Protein AF-A0A1F3C3A4-F1 (afdb_monomer_lite)

Secondary structure (DSSP, 8-state):
-----------HHHHHHHHHHHHHT-----------------TTPBPSS---SB-TTSSSBTTBPPPEEEEEEE-SSTTEEEEEE-SSHHHHTS------EEEEEEEEE-TTS-EEEEEEEEE-----TT--PPP-

pLDDT: mean 79.68, std 19.22, range [31.89, 97.0]

Structure (mmCIF, N/CA/C/O backbone):
data_AF-A0A1F3C3A4-F1
#
_entry.id   AF-A0A1F3C3A4-F1
#
loop_
_atom_site.group_PDB
_atom_site.id
_atom_site.type_symbol
_atom_site.label_atom_id
_atom_site.label_alt_id
_atom_site.label_comp_id
_atom_site.label_asym_id
_atom_site.label_entity_id
_atom_site.label_seq_id
_atom_site.pdbx_PDB_ins_code
_atom_site.Cartn_x
_atom_s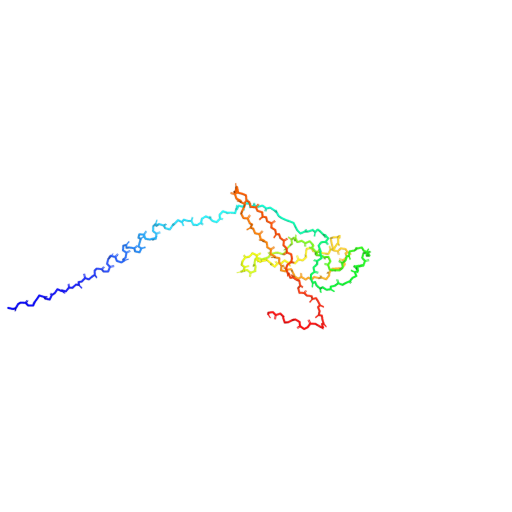ite.Cartn_y
_atom_site.Cartn_z
_atom_site.occupancy
_atom_site.B_iso_or_equiv
_atom_site.auth_seq_id
_atom_site.auth_comp_id
_atom_site.auth_asym_id
_atom_site.auth_atom_id
_atom_site.pdbx_PDB_model_num
ATOM 1 N N . MET A 1 1 ? -52.653 -35.476 58.591 1.00 37.84 1 MET A N 1
ATOM 2 C CA . MET A 1 1 ? -51.646 -35.505 57.509 1.00 37.84 1 MET A CA 1
ATOM 3 C C . MET A 1 1 ? -52.245 -34.756 56.330 1.00 37.84 1 MET A C 1
ATOM 5 O O . MET A 1 1 ? -53.133 -35.291 55.685 1.00 37.84 1 MET A O 1
ATOM 9 N N . GLY A 1 2 ? -51.893 -33.481 56.154 1.00 38.38 2 GLY A N 1
ATOM 10 C CA . GLY A 1 2 ? -52.447 -32.630 55.097 1.00 38.38 2 GLY A CA 1
ATOM 11 C C . GLY A 1 2 ? -51.393 -32.380 54.026 1.00 38.38 2 GLY A C 1
ATOM 12 O O . GLY A 1 2 ? -50.323 -31.868 54.340 1.00 38.38 2 GLY A O 1
ATOM 13 N N . VAL A 1 3 ? -51.679 -32.766 52.785 1.00 41.28 3 VAL A N 1
ATOM 14 C CA . VAL A 1 3 ? -50.865 -32.411 51.616 1.00 41.28 3 VAL A CA 1
ATOM 15 C C . VAL A 1 3 ? -51.440 -31.123 51.035 1.00 41.28 3 VAL A C 1
ATOM 17 O O . VAL A 1 3 ? -52.599 -31.091 50.628 1.00 41.28 3 VAL A O 1
ATOM 20 N N . HIS A 1 4 ? -50.633 -30.063 51.001 1.00 31.89 4 HIS A N 1
ATOM 21 C CA . HIS A 1 4 ? -50.974 -28.813 50.326 1.00 31.89 4 HIS A CA 1
ATOM 22 C C . HIS A 1 4 ? -50.374 -28.829 48.918 1.00 31.89 4 HIS A C 1
ATOM 24 O O . HIS A 1 4 ? -49.157 -28.781 48.753 1.00 31.89 4 HIS A O 1
ATOM 30 N N . ILE A 1 5 ? -51.230 -28.903 47.898 1.00 48.84 5 ILE A N 1
ATOM 31 C CA . ILE A 1 5 ? -50.825 -28.751 46.498 1.00 48.84 5 ILE A CA 1
ATOM 32 C C . ILE A 1 5 ? -50.784 -27.251 46.197 1.00 48.84 5 ILE A C 1
ATOM 34 O O . ILE A 1 5 ? -51.821 -26.613 46.022 1.00 48.84 5 ILE A O 1
ATOM 38 N N . VAL A 1 6 ? -49.579 -26.681 46.151 1.00 48.59 6 VAL A N 1
ATOM 39 C CA . VAL A 1 6 ? -49.362 -25.306 45.686 1.00 48.59 6 VAL A CA 1
ATOM 40 C C . VAL A 1 6 ? -49.241 -25.342 44.165 1.00 48.59 6 VAL A C 1
ATOM 42 O O . VAL A 1 6 ? -48.283 -25.879 43.614 1.00 48.59 6 VAL A O 1
ATOM 45 N N . LYS A 1 7 ? -50.237 -24.793 43.470 1.00 44.25 7 LYS A N 1
ATOM 46 C CA . LYS A 1 7 ? -50.205 -24.621 42.016 1.00 44.25 7 LYS A CA 1
ATOM 47 C C . LYS A 1 7 ? -49.467 -23.320 41.708 1.00 44.25 7 LYS A C 1
ATOM 49 O O . LYS A 1 7 ? -50.051 -22.243 41.785 1.00 44.25 7 LYS A O 1
ATOM 54 N N . THR A 1 8 ? -48.180 -23.412 41.390 1.00 49.16 8 THR A N 1
ATOM 55 C CA . THR A 1 8 ? -47.393 -22.255 40.947 1.00 49.16 8 THR A CA 1
ATOM 56 C C . THR A 1 8 ? -47.826 -21.876 39.533 1.00 49.16 8 THR A C 1
ATOM 58 O O . THR A 1 8 ? -47.472 -22.544 38.565 1.00 49.16 8 THR A O 1
ATOM 61 N N . VAL A 1 9 ? -48.628 -20.819 39.410 1.00 53.09 9 VAL A N 1
ATOM 62 C CA . VAL A 1 9 ? -48.899 -20.160 38.127 1.00 53.09 9 VAL A CA 1
ATOM 63 C C . VAL A 1 9 ? -47.867 -19.049 37.979 1.00 53.09 9 VAL A C 1
ATOM 65 O O . VAL A 1 9 ? -48.021 -17.965 38.535 1.00 53.09 9 VAL A O 1
ATOM 68 N N . THR A 1 10 ? -46.767 -19.331 37.287 1.00 51.12 10 THR A N 1
ATOM 69 C CA . THR A 1 10 ? -45.746 -18.322 36.992 1.00 51.12 10 THR A CA 1
ATOM 70 C C . THR A 1 10 ? -46.267 -17.407 35.880 1.00 51.12 10 THR A C 1
ATOM 72 O O . THR A 1 10 ? -46.540 -17.855 34.768 1.00 51.12 10 THR A O 1
ATOM 75 N N . CYS A 1 11 ? -46.451 -16.123 36.193 1.00 41.78 11 CYS A N 1
ATOM 76 C CA . CYS A 1 11 ? -46.956 -15.101 35.276 1.00 41.78 11 CYS A CA 1
ATOM 77 C C . CYS A 1 11 ? -46.027 -14.899 34.068 1.00 41.78 11 CYS A C 1
ATOM 79 O O . CYS A 1 11 ? -44.929 -14.368 34.205 1.00 41.78 11 CYS A O 1
ATOM 81 N N . ALA A 1 12 ? -46.517 -15.189 32.861 1.00 47.56 12 ALA A N 1
ATOM 82 C CA . ALA A 1 12 ? -45.903 -14.760 31.597 1.00 47.56 12 ALA A CA 1
ATOM 83 C C . ALA A 1 12 ? -45.747 -13.221 31.478 1.00 47.56 12 ALA A C 1
ATOM 85 O O . ALA A 1 12 ? -45.012 -12.725 30.631 1.00 47.56 12 ALA A O 1
ATOM 86 N N . ALA A 1 13 ? -46.411 -12.446 32.342 1.00 45.69 13 ALA A N 1
ATOM 87 C CA . ALA A 1 13 ? -46.282 -10.992 32.403 1.00 45.69 13 ALA A CA 1
ATOM 88 C C . ALA A 1 13 ? -44.893 -10.522 32.885 1.00 45.69 13 ALA A C 1
ATOM 90 O O . ALA A 1 13 ? -44.425 -9.463 32.468 1.00 45.69 13 ALA A O 1
ATOM 91 N N . THR A 1 14 ? -44.203 -11.310 33.718 1.00 49.50 14 THR A N 1
ATOM 92 C CA . THR A 1 14 ? -42.900 -10.923 34.285 1.00 49.50 14 THR A CA 1
ATOM 93 C C . THR A 1 14 ? -41.768 -11.023 33.256 1.00 49.50 14 THR A C 1
ATOM 95 O O . THR A 1 14 ? -40.825 -10.236 33.298 1.00 49.50 14 THR A O 1
ATOM 98 N N . THR A 1 15 ? -41.872 -11.941 32.289 1.00 51.03 15 THR A N 1
ATOM 99 C CA . THR A 1 15 ? -40.899 -12.092 31.192 1.00 51.03 15 THR A CA 1
ATOM 100 C C . THR A 1 15 ? -41.050 -11.013 30.117 1.00 51.03 15 THR A C 1
ATOM 102 O O . THR A 1 15 ? -40.044 -10.540 29.592 1.00 51.03 15 THR A O 1
ATOM 105 N N . ILE A 1 16 ? -42.276 -10.556 29.832 1.00 55.34 16 ILE A N 1
ATOM 106 C CA . ILE A 1 16 ? -42.531 -9.470 28.865 1.00 55.34 16 ILE A CA 1
ATOM 107 C C . ILE A 1 16 ? -42.028 -8.122 29.406 1.00 55.34 16 ILE A C 1
ATOM 109 O O . ILE A 1 16 ? -41.385 -7.366 28.678 1.00 55.34 16 ILE A O 1
ATOM 113 N N . ALA A 1 17 ? -42.259 -7.838 30.692 1.00 56.66 17 ALA A N 1
ATOM 114 C CA . ALA A 1 17 ? -41.799 -6.601 31.325 1.00 56.66 17 ALA A CA 1
ATOM 115 C C . ALA A 1 17 ? -40.261 -6.494 31.374 1.00 56.66 17 ALA A C 1
ATOM 117 O O . ALA A 1 17 ? -39.708 -5.424 31.124 1.00 56.66 17 ALA A O 1
ATOM 118 N N . ALA A 1 18 ? -39.564 -7.607 31.630 1.00 58.53 18 ALA A N 1
ATOM 119 C CA . ALA A 1 18 ? -38.102 -7.649 31.618 1.00 58.53 18 ALA A CA 1
ATOM 120 C C . ALA A 1 18 ? -37.518 -7.432 30.208 1.00 58.53 18 ALA A C 1
ATOM 122 O O . ALA A 1 18 ? -36.546 -6.695 30.055 1.00 58.53 18 ALA A O 1
ATOM 123 N N . ALA A 1 19 ? -38.131 -8.009 29.167 1.00 59.81 19 ALA A N 1
ATOM 124 C CA . ALA A 1 19 ? -37.702 -7.809 27.780 1.00 59.81 19 ALA A CA 1
ATOM 125 C C . ALA A 1 19 ? -37.921 -6.362 27.296 1.00 59.81 19 ALA A C 1
ATOM 127 O O . ALA A 1 19 ? -37.065 -5.800 26.612 1.00 59.81 19 ALA A O 1
ATOM 128 N N . ALA A 1 20 ? -39.030 -5.729 27.697 1.00 61.03 20 ALA A N 1
ATOM 129 C CA . ALA A 1 20 ? -39.299 -4.325 27.394 1.00 61.03 20 ALA A CA 1
ATOM 130 C C . ALA A 1 20 ? -38.286 -3.382 28.070 1.00 61.03 20 ALA A C 1
ATOM 132 O O . ALA A 1 20 ? -37.804 -2.449 27.435 1.00 61.03 20 ALA A O 1
ATOM 133 N N . ALA A 1 21 ? -37.891 -3.652 29.319 1.00 61.97 21 ALA A N 1
ATOM 134 C CA . ALA A 1 21 ? -36.895 -2.846 30.028 1.00 61.97 21 ALA A CA 1
ATOM 135 C C . ALA A 1 21 ? -35.504 -2.873 29.360 1.00 61.97 21 ALA A C 1
ATOM 137 O O . ALA A 1 21 ? -34.827 -1.848 29.328 1.00 61.97 21 ALA A O 1
ATOM 138 N N . VAL A 1 22 ? -35.098 -4.005 28.769 1.00 66.50 22 VAL A N 1
ATOM 139 C CA . VAL A 1 22 ? -33.829 -4.121 28.022 1.00 66.50 22 VAL A CA 1
ATOM 140 C C . VAL A 1 22 ? -33.856 -3.281 26.738 1.00 66.50 22 VAL A C 1
ATOM 142 O O . VAL A 1 22 ? -32.874 -2.608 26.424 1.00 66.50 22 VAL A O 1
ATOM 145 N N . LEU A 1 23 ? -34.996 -3.238 26.039 1.00 65.06 23 LEU A N 1
ATOM 146 C CA . LEU A 1 23 ? -35.172 -2.448 24.812 1.00 65.06 23 LEU A CA 1
ATOM 147 C C . LEU A 1 23 ? -35.133 -0.930 25.062 1.00 65.06 23 LEU A C 1
ATO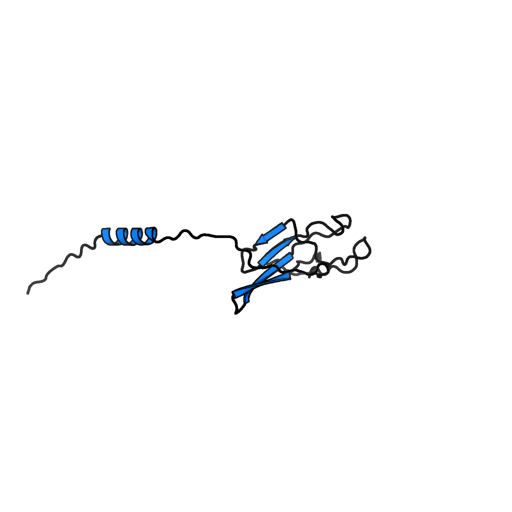M 149 O O . LEU A 1 23 ? -34.635 -0.196 24.213 1.00 65.06 23 LEU A O 1
ATOM 153 N N . LEU A 1 24 ? -35.596 -0.452 26.226 1.00 65.50 24 LEU A N 1
ATOM 154 C CA . LEU A 1 24 ? -35.547 0.977 26.579 1.00 65.50 24 LEU A CA 1
ATOM 155 C C . LEU A 1 24 ? -34.141 1.479 26.955 1.00 65.50 24 LEU A C 1
ATOM 157 O O . LEU A 1 24 ? -33.917 2.686 26.987 1.00 65.50 24 LEU A O 1
ATOM 161 N N . THR A 1 25 ? -33.194 0.577 27.231 1.00 66.69 25 THR A N 1
ATOM 162 C CA . THR A 1 25 ? -31.792 0.925 27.543 1.00 66.69 25 THR A CA 1
ATOM 163 C C . THR A 1 25 ? -30.849 0.818 26.347 1.00 66.69 25 THR A C 1
ATOM 165 O O . THR A 1 25 ? -29.650 1.059 26.491 1.00 66.69 25 THR A O 1
ATOM 168 N N . ALA A 1 26 ? -31.367 0.466 25.166 1.00 65.19 26 ALA A N 1
ATOM 169 C CA . ALA A 1 26 ? -30.574 0.415 23.948 1.00 65.19 26 ALA A CA 1
ATOM 170 C C . ALA A 1 26 ? -30.125 1.836 23.578 1.00 65.19 26 ALA A C 1
ATOM 172 O O . ALA A 1 26 ? -30.895 2.640 23.053 1.00 65.19 26 ALA A O 1
ATOM 173 N N . THR A 1 27 ? -28.874 2.165 23.894 1.00 69.81 27 THR A N 1
ATOM 174 C CA . THR A 1 27 ? -28.271 3.420 23.459 1.00 69.81 27 THR A CA 1
ATOM 175 C C . THR A 1 27 ? -28.059 3.348 21.950 1.00 69.81 27 THR A C 1
ATOM 177 O O . THR A 1 27 ? -27.664 2.312 21.408 1.00 69.81 27 THR A O 1
ATOM 180 N N . SER A 1 28 ? -28.338 4.441 21.244 1.00 67.88 28 SER A N 1
ATOM 181 C CA . SER A 1 28 ? -27.984 4.543 19.833 1.00 67.88 28 SER A CA 1
ATOM 182 C C . SER A 1 28 ? -26.465 4.424 19.711 1.00 67.88 28 SER A C 1
ATOM 184 O O . SER A 1 28 ? -25.734 5.286 20.202 1.00 67.88 28 SER A O 1
ATOM 186 N N . ALA A 1 29 ? -25.978 3.366 19.064 1.00 71.38 29 ALA A N 1
ATOM 187 C CA . ALA A 1 29 ? -24.571 3.261 18.708 1.00 71.38 29 ALA A CA 1
ATOM 188 C C . ALA A 1 29 ? -24.248 4.370 17.695 1.00 71.38 29 ALA A C 1
ATOM 190 O O . ALA A 1 29 ? -24.580 4.268 16.515 1.00 71.38 29 ALA A O 1
ATOM 191 N N . SER A 1 30 ? -23.643 5.461 18.164 1.00 69.38 30 SER A N 1
ATOM 192 C CA . SER A 1 30 ? -23.145 6.513 17.283 1.00 69.38 30 SER A CA 1
ATOM 193 C C . SER A 1 30 ? -21.807 6.069 16.704 1.00 69.38 30 SER A C 1
ATOM 195 O O . SER A 1 30 ? -20.774 6.136 17.372 1.00 69.38 30 SER A O 1
ATOM 197 N N . ALA A 1 31 ? -21.825 5.596 15.461 1.00 72.44 31 ALA A N 1
ATOM 198 C CA . ALA A 1 31 ? -20.618 5.360 14.681 1.00 72.44 31 ALA A CA 1
ATOM 199 C C . ALA A 1 31 ? -20.103 6.699 14.130 1.00 72.44 31 ALA A C 1
ATOM 201 O O . ALA A 1 31 ? -20.189 6.977 12.936 1.00 72.44 31 ALA A O 1
ATOM 202 N N . ASN A 1 32 ? -19.614 7.568 15.017 1.00 82.69 32 ASN A N 1
ATOM 203 C CA . ASN A 1 32 ? -18.935 8.783 14.587 1.00 82.69 32 ASN A CA 1
ATOM 204 C C . ASN A 1 32 ? -17.588 8.414 13.962 1.00 82.69 32 ASN A C 1
ATOM 206 O O . ASN A 1 32 ? -16.770 7.730 14.579 1.00 82.69 32 ASN A O 1
ATOM 210 N N . VAL A 1 33 ? -17.352 8.901 12.746 1.00 86.12 33 VAL A N 1
ATOM 211 C CA . VAL A 1 33 ? -16.037 8.818 12.114 1.00 86.12 33 VAL A CA 1
ATOM 212 C C . VAL A 1 33 ? -15.128 9.825 12.808 1.00 86.12 33 VAL A C 1
ATOM 214 O O . VAL A 1 33 ? -15.394 11.025 12.800 1.00 86.12 33 VAL A O 1
ATOM 217 N N . ALA A 1 34 ? -14.061 9.326 13.423 1.00 89.19 34 ALA A N 1
ATOM 218 C CA . ALA A 1 34 ? -13.027 10.145 14.037 1.00 89.19 34 ALA A CA 1
ATOM 219 C C . ALA A 1 34 ? -11.711 9.951 13.285 1.00 89.19 34 ALA A C 1
ATOM 221 O O . ALA A 1 34 ? -11.322 8.826 12.969 1.00 89.19 34 ALA A O 1
ATOM 222 N N . PHE A 1 35 ? -11.007 11.050 13.029 1.00 90.88 35 PHE A N 1
ATOM 223 C CA . PHE A 1 35 ? -9.644 10.982 12.523 1.00 90.88 35 PHE A CA 1
ATOM 224 C C . PHE A 1 35 ? -8.709 10.526 13.649 1.00 90.88 35 PHE A C 1
ATOM 226 O O . PHE A 1 35 ? -8.575 11.213 14.661 1.00 90.88 35 PHE A O 1
ATOM 233 N N . LEU A 1 36 ? -8.087 9.356 13.483 1.00 91.75 36 LEU A N 1
ATOM 234 C CA . LEU A 1 36 ? -7.158 8.795 14.470 1.00 91.75 36 LEU A CA 1
ATOM 235 C C . LEU A 1 36 ? -5.715 9.239 14.208 1.00 91.75 36 LEU A C 1
ATOM 237 O O . LEU A 1 36 ? -4.974 9.523 15.145 1.00 91.75 36 LEU A O 1
ATOM 241 N N . GLY A 1 37 ? -5.327 9.320 12.937 1.00 93.12 37 GLY A N 1
ATOM 242 C CA . GLY A 1 37 ? -3.986 9.687 12.506 1.00 93.12 37 GLY A CA 1
ATOM 243 C C . GLY A 1 37 ? -3.761 9.345 11.037 1.00 93.12 37 GLY A C 1
ATOM 244 O O . GLY A 1 37 ? -4.658 8.846 10.356 1.00 93.12 37 GLY A O 1
ATOM 245 N N . SER A 1 38 ? -2.547 9.604 10.564 1.00 94.25 38 SER A N 1
ATOM 246 C CA . SER A 1 38 ? -2.082 9.243 9.228 1.00 94.25 38 SER A CA 1
ATOM 247 C C . SER A 1 38 ? -0.798 8.422 9.315 1.00 94.25 38 SER A C 1
ATOM 249 O O . SER A 1 38 ? -0.016 8.549 10.257 1.00 94.25 38 SER A O 1
ATOM 251 N N . GLY A 1 39 ? -0.600 7.573 8.315 1.00 93.62 39 GLY A N 1
ATOM 252 C CA . GLY A 1 39 ? 0.643 6.863 8.058 1.00 93.62 39 GLY A CA 1
ATOM 253 C C . GLY A 1 39 ? 0.893 6.842 6.556 1.00 93.62 39 GLY A C 1
ATOM 254 O O . GLY A 1 39 ? 0.004 7.184 5.775 1.00 93.62 39 GLY A O 1
ATOM 255 N N . SER A 1 40 ? 2.097 6.461 6.147 1.00 94.56 40 SER A N 1
ATOM 256 C CA . SER A 1 40 ? 2.484 6.442 4.736 1.00 94.56 40 SER A CA 1
ATOM 257 C C . SER A 1 40 ? 3.289 5.199 4.402 1.00 94.56 40 SER A C 1
ATOM 259 O O . SER A 1 40 ? 4.178 4.816 5.161 1.00 94.56 40 SER A O 1
ATOM 261 N N . ILE A 1 41 ? 3.030 4.647 3.225 1.00 94.88 41 ILE A N 1
ATOM 262 C CA . ILE A 1 41 ? 3.951 3.744 2.543 1.00 94.88 41 ILE A CA 1
ATOM 263 C C . ILE A 1 41 ? 4.863 4.630 1.674 1.00 94.88 41 ILE A C 1
ATOM 265 O O . ILE A 1 41 ? 4.342 5.538 1.018 1.00 94.88 41 ILE A O 1
ATOM 269 N N . PRO A 1 42 ? 6.197 4.444 1.695 1.00 94.50 42 PRO A N 1
ATOM 270 C CA . PRO A 1 42 ? 7.109 5.208 0.846 1.00 94.50 42 PRO A CA 1
ATOM 271 C C . PRO A 1 42 ? 6.733 5.109 -0.636 1.00 94.50 42 PRO A C 1
ATOM 273 O O . PRO A 1 42 ? 6.326 4.049 -1.104 1.00 94.50 42 PRO A O 1
ATOM 276 N N . GLY A 1 43 ? 6.884 6.201 -1.388 1.00 90.94 43 GLY A N 1
ATOM 277 C CA . GLY A 1 43 ? 6.550 6.215 -2.819 1.00 90.94 43 GLY A CA 1
ATOM 278 C C . GLY A 1 43 ? 7.451 5.314 -3.669 1.00 90.94 43 GLY A C 1
ATOM 279 O O . GLY A 1 43 ? 7.078 4.955 -4.779 1.00 90.94 43 GLY A O 1
ATOM 280 N N . ASP A 1 44 ? 8.614 4.940 -3.140 1.00 92.75 44 ASP A N 1
ATOM 281 C CA . ASP A 1 44 ? 9.592 4.005 -3.696 1.00 92.75 44 ASP A CA 1
ATOM 282 C C . ASP A 1 44 ? 9.532 2.616 -3.031 1.00 92.75 44 ASP A C 1
ATOM 284 O O . ASP A 1 44 ? 10.429 1.793 -3.227 1.00 92.75 44 ASP A O 1
ATOM 288 N N . ALA A 1 45 ? 8.486 2.332 -2.243 1.00 94.88 45 ALA A N 1
ATOM 289 C CA . ALA A 1 45 ? 8.296 1.019 -1.643 1.00 94.88 45 ALA A CA 1
ATOM 290 C C . ALA A 1 45 ? 8.222 -0.062 -2.726 1.00 94.88 45 ALA A C 1
ATOM 292 O O . ALA A 1 45 ? 7.611 0.126 -3.778 1.00 94.88 45 ALA A O 1
ATOM 293 N N . THR A 1 46 ? 8.828 -1.212 -2.444 1.00 94.31 46 THR A N 1
ATOM 294 C CA . THR A 1 46 ? 8.765 -2.379 -3.324 1.00 94.31 46 THR A CA 1
ATOM 295 C C . THR A 1 46 ? 7.744 -3.378 -2.807 1.00 94.31 46 THR A C 1
ATOM 297 O O . THR A 1 46 ? 7.588 -3.567 -1.600 1.00 94.31 46 THR A O 1
ATOM 300 N N . ASP A 1 47 ? 7.032 -3.998 -3.735 1.00 93.44 47 ASP A N 1
ATOM 301 C CA . ASP A 1 47 ? 6.029 -5.012 -3.474 1.00 93.44 47 ASP A CA 1
ATOM 302 C C . ASP A 1 47 ? 6.607 -6.434 -3.597 1.00 93.44 47 ASP A C 1
ATOM 304 O O . ASP A 1 47 ? 7.757 -6.649 -3.997 1.00 93.44 47 ASP A O 1
ATOM 308 N N . GLN A 1 48 ? 5.802 -7.431 -3.224 1.00 93.44 48 GLN A N 1
ATOM 309 C CA . GLN A 1 48 ? 6.195 -8.843 -3.238 1.00 93.44 48 GLN A CA 1
ATOM 310 C C . GLN A 1 48 ? 5.883 -9.555 -4.567 1.00 93.44 48 GLN A C 1
ATOM 312 O O . GLN A 1 48 ? 5.910 -10.783 -4.615 1.00 93.44 48 GLN A O 1
ATOM 317 N N . SER A 1 49 ? 5.608 -8.821 -5.655 1.00 90.12 49 SER A N 1
ATOM 318 C CA . SER A 1 49 ? 5.209 -9.419 -6.943 1.00 90.12 49 SER A CA 1
ATOM 319 C C . SER A 1 49 ? 6.292 -10.292 -7.590 1.00 90.12 49 SER A C 1
ATOM 321 O O . SER A 1 49 ? 5.989 -11.135 -8.433 1.00 90.12 49 SER A O 1
ATOM 323 N N . GLY A 1 50 ? 7.562 -10.075 -7.230 1.00 89.31 50 GLY A N 1
ATOM 324 C CA . GLY A 1 50 ? 8.716 -10.725 -7.855 1.00 89.31 50 GLY A CA 1
ATOM 325 C C . GLY A 1 50 ? 9.100 -10.144 -9.222 1.00 89.31 50 GLY A C 1
ATOM 326 O O . GLY A 1 50 ? 10.022 -10.653 -9.862 1.00 89.31 50 GLY A O 1
ATOM 327 N N . LEU A 1 51 ? 8.433 -9.076 -9.677 1.00 89.50 51 LEU A N 1
ATOM 328 C CA . LEU A 1 51 ? 8.782 -8.396 -10.921 1.00 89.50 51 LEU A CA 1
ATOM 329 C C . LEU A 1 51 ? 10.154 -7.718 -10.795 1.00 89.50 51 LEU A C 1
ATOM 331 O O . LEU A 1 51 ? 10.423 -6.981 -9.853 1.00 89.50 51 LEU A O 1
ATOM 335 N N . ALA A 1 52 ? 11.032 -7.951 -11.766 1.00 92.38 52 ALA A N 1
ATOM 336 C CA . ALA A 1 52 ? 12.405 -7.450 -11.739 1.00 92.38 52 ALA A CA 1
ATOM 337 C C . ALA A 1 52 ? 12.697 -6.509 -12.910 1.00 92.38 52 ALA A C 1
ATOM 339 O O . ALA A 1 52 ? 12.116 -6.646 -13.985 1.00 92.38 52 ALA A O 1
ATOM 340 N N . GLY A 1 53 ? 13.658 -5.602 -12.748 1.00 94.88 53 GLY A N 1
ATOM 341 C CA . GLY A 1 53 ? 14.057 -4.642 -13.782 1.00 94.88 53 GLY A CA 1
ATOM 342 C C . GLY A 1 53 ? 13.204 -3.375 -13.788 1.00 94.88 53 GLY A C 1
ATOM 343 O O . GLY A 1 53 ? 12.464 -3.112 -12.840 1.00 94.88 53 GLY A O 1
ATOM 344 N N . LEU A 1 54 ? 13.336 -2.597 -14.859 1.00 96.62 54 LEU A N 1
ATOM 345 C CA . LEU A 1 54 ? 12.700 -1.289 -15.018 1.00 96.62 54 LEU A CA 1
ATOM 346 C C . LEU A 1 54 ? 11.518 -1.368 -15.990 1.00 96.62 54 LEU A C 1
ATOM 348 O O . LEU A 1 54 ? 11.451 -2.280 -16.822 1.00 96.62 54 LEU A O 1
ATOM 352 N N . LEU A 1 55 ? 10.592 -0.425 -15.858 1.00 94.19 55 LEU A N 1
ATOM 353 C CA . LEU A 1 55 ? 9.561 -0.140 -16.851 1.00 94.19 55 LEU A CA 1
ATOM 354 C C . LEU A 1 55 ? 10.173 0.548 -18.082 1.00 94.19 55 LEU A C 1
ATOM 356 O O . LEU A 1 55 ? 11.371 0.839 -18.126 1.00 94.19 55 LEU A O 1
ATOM 360 N N . GLU A 1 56 ? 9.360 0.789 -19.112 1.00 94.81 56 GLU A N 1
ATOM 361 C CA . GLU A 1 56 ? 9.811 1.406 -20.365 1.00 94.81 56 GLU A CA 1
ATOM 362 C C . GLU A 1 56 ? 10.270 2.864 -20.219 1.00 94.81 56 GLU A C 1
ATOM 364 O O . GLU A 1 56 ? 10.925 3.385 -21.120 1.00 94.81 56 GLU A O 1
ATOM 369 N N . ASP A 1 57 ? 9.974 3.506 -19.086 1.00 94.06 57 ASP A N 1
ATOM 370 C CA . ASP A 1 57 ? 10.512 4.820 -18.726 1.00 94.06 57 ASP A CA 1
ATOM 371 C C . ASP A 1 57 ? 12.011 4.786 -18.368 1.00 94.06 57 ASP A C 1
ATOM 373 O O . ASP A 1 57 ? 12.661 5.830 -18.297 1.00 94.06 57 ASP A O 1
ATOM 377 N N . GLY A 1 58 ? 12.577 3.592 -18.164 1.00 95.62 58 GLY A N 1
ATOM 378 C CA . GLY A 1 58 ? 13.988 3.387 -17.856 1.00 95.62 58 GLY A CA 1
ATOM 379 C C . GLY A 1 58 ? 14.411 3.849 -16.461 1.00 95.62 58 GLY A C 1
ATOM 380 O O . GLY A 1 58 ? 15.614 3.914 -16.204 1.00 95.62 58 GLY A O 1
ATOM 381 N N . VAL A 1 59 ? 13.469 4.162 -15.565 1.00 94.94 59 VAL A N 1
ATOM 382 C CA . VAL A 1 59 ? 13.765 4.659 -14.209 1.00 94.94 59 VAL A CA 1
ATOM 383 C C . VAL A 1 59 ? 12.934 3.992 -13.118 1.00 94.94 59 VAL A C 1
ATOM 385 O O . VAL A 1 59 ? 13.443 3.827 -12.010 1.00 94.94 59 VAL A O 1
ATOM 388 N N . THR A 1 60 ? 11.702 3.566 -13.400 1.00 94.69 60 THR A N 1
ATOM 389 C CA . THR A 1 60 ? 10.806 3.002 -12.387 1.00 94.69 60 THR A CA 1
ATOM 390 C C . THR A 1 60 ? 10.955 1.479 -12.301 1.00 94.69 60 THR A C 1
ATOM 392 O O . THR A 1 60 ? 10.760 0.783 -13.301 1.00 94.69 60 THR A O 1
ATOM 395 N N . PRO A 1 61 ? 11.282 0.909 -11.124 1.00 95.56 61 PRO A N 1
ATOM 396 C CA . PRO A 1 61 ? 11.272 -0.534 -10.908 1.00 95.56 61 PRO A CA 1
ATOM 397 C C . PRO A 1 61 ? 9.885 -1.152 -11.114 1.00 95.56 61 PRO A C 1
ATOM 399 O O . PRO A 1 61 ? 8.875 -0.619 -10.659 1.00 95.56 61 PRO A O 1
ATOM 402 N N . ARG A 1 62 ? 9.822 -2.334 -11.738 1.00 93.81 62 ARG A N 1
ATOM 403 C CA . ARG A 1 62 ? 8.540 -3.013 -12.027 1.00 93.81 62 ARG A CA 1
ATOM 404 C C . ARG A 1 62 ? 7.773 -3.468 -10.780 1.00 93.81 62 ARG A C 1
ATOM 406 O O . ARG A 1 62 ? 6.543 -3.555 -10.812 1.00 93.81 62 ARG A O 1
ATOM 413 N N . ASN A 1 63 ? 8.493 -3.756 -9.699 1.00 94.25 63 ASN A N 1
ATOM 414 C CA . ASN A 1 63 ? 7.938 -4.075 -8.384 1.00 94.25 63 ASN A CA 1
ATOM 415 C C . ASN A 1 63 ? 7.808 -2.850 -7.472 1.00 94.25 63 ASN A C 1
ATOM 417 O O . ASN A 1 63 ? 7.542 -3.024 -6.288 1.00 94.25 63 ASN A O 1
ATOM 421 N N . GLN A 1 64 ? 8.016 -1.623 -7.959 1.00 94.81 64 GLN A N 1
ATOM 422 C CA . GLN A 1 64 ? 7.649 -0.449 -7.172 1.00 94.81 64 GLN A CA 1
ATOM 423 C C . GLN A 1 64 ? 6.127 -0.442 -7.003 1.00 94.81 64 GLN A C 1
ATOM 425 O O . GLN A 1 64 ? 5.398 -0.614 -7.983 1.00 94.81 64 GLN A O 1
ATOM 430 N N . ALA A 1 65 ? 5.654 -0.277 -5.770 1.00 92.75 65 ALA A N 1
ATOM 431 C CA . ALA A 1 65 ? 4.235 -0.2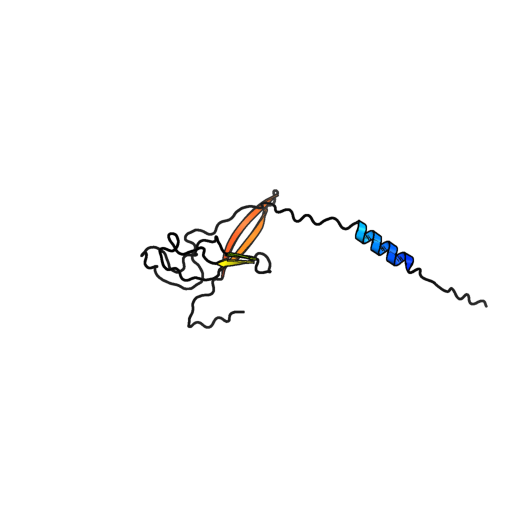16 -5.464 1.00 92.75 65 ALA A CA 1
ATOM 432 C C . ALA A 1 65 ? 3.590 0.993 -6.159 1.00 92.75 65 ALA A C 1
ATOM 434 O O . ALA A 1 65 ? 4.142 2.096 -6.159 1.00 92.75 65 ALA A O 1
ATOM 435 N N . GLY A 1 66 ? 2.419 0.782 -6.757 1.00 88.81 66 GLY A N 1
ATOM 436 C CA . GLY A 1 66 ? 1.627 1.853 -7.346 1.00 88.81 66 GLY A CA 1
ATOM 437 C C . GLY A 1 66 ? 1.023 2.770 -6.281 1.00 88.81 66 GLY A C 1
ATOM 438 O O . GLY A 1 66 ? 0.923 2.413 -5.106 1.00 88.81 66 GLY A O 1
ATOM 439 N N . GLY A 1 67 ? 0.588 3.962 -6.698 1.00 87.75 67 GLY A N 1
ATOM 440 C CA . GLY A 1 67 ? -0.163 4.857 -5.818 1.00 87.75 67 GLY A CA 1
ATOM 441 C C . GLY A 1 67 ? -1.483 4.222 -5.373 1.00 87.75 67 GLY A C 1
ATOM 442 O O . GLY A 1 67 ? -2.081 3.456 -6.117 1.00 87.75 67 GLY A O 1
ATOM 443 N N . PHE A 1 68 ? -1.962 4.544 -4.173 1.00 87.00 68 PHE A N 1
ATOM 444 C CA . PHE A 1 68 ? -3.277 4.107 -3.690 1.00 87.00 68 PHE A CA 1
ATOM 445 C C . PHE A 1 68 ? -4.251 5.281 -3.808 1.00 87.00 68 PHE A C 1
ATOM 447 O O . PHE A 1 68 ? -4.005 6.325 -3.206 1.00 87.00 68 PHE A O 1
ATOM 454 N N . GLY A 1 69 ? -5.345 5.142 -4.560 1.00 71.62 69 GLY A N 1
ATOM 455 C CA . GLY A 1 69 ? -6.225 6.294 -4.815 1.00 71.62 69 GLY A CA 1
ATOM 456 C C . GLY A 1 69 ? -7.666 5.960 -5.170 1.00 71.62 69 GLY A C 1
ATOM 457 O O . GLY A 1 69 ? -8.580 6.579 -4.629 1.00 71.62 69 GLY A O 1
ATOM 458 N N . SER A 1 70 ? -7.886 4.948 -6.010 1.00 78.12 70 SER A N 1
ATOM 459 C CA . SER A 1 70 ? -9.221 4.699 -6.580 1.00 78.12 70 SER A CA 1
ATOM 460 C C . SER A 1 70 ? -9.908 3.424 -6.082 1.00 78.12 70 SER A C 1
ATOM 462 O O . SER A 1 70 ? -11.128 3.313 -6.193 1.00 78.12 70 SER A O 1
ATOM 464 N N . ALA A 1 71 ? -9.172 2.476 -5.497 1.00 88.56 71 ALA A N 1
ATOM 465 C CA . ALA A 1 71 ? -9.747 1.240 -4.978 1.00 88.56 71 ALA A CA 1
ATOM 466 C C . ALA A 1 71 ? -9.050 0.801 -3.688 1.00 88.56 71 ALA A C 1
ATOM 468 O O . ALA A 1 71 ? -7.888 0.398 -3.699 1.00 88.56 71 ALA A O 1
ATOM 469 N N . ILE A 1 72 ? -9.787 0.863 -2.578 1.00 93.88 72 ILE A N 1
ATOM 470 C CA . ILE A 1 72 ? -9.420 0.257 -1.299 1.00 93.88 72 ILE A CA 1
ATOM 471 C C . ILE A 1 72 ? -10.677 -0.297 -0.623 1.00 93.88 72 ILE A C 1
ATOM 473 O O . ILE A 1 72 ? -11.720 0.357 -0.598 1.00 93.88 72 ILE A O 1
ATOM 477 N N . ALA A 1 73 ? -10.587 -1.503 -0.071 1.00 95.19 73 ALA A N 1
ATOM 478 C CA . ALA A 1 73 ? -11.682 -2.159 0.629 1.00 95.19 73 ALA A CA 1
ATOM 479 C C . ALA A 1 73 ? -11.179 -2.863 1.890 1.00 95.19 73 ALA A C 1
ATOM 481 O O . ALA A 1 73 ? -10.118 -3.480 1.886 1.00 95.19 73 ALA A O 1
ATOM 482 N N . TYR A 1 74 ? -11.957 -2.801 2.969 1.00 95.31 74 TYR A N 1
ATOM 483 C CA . TYR A 1 74 ? -11.700 -3.611 4.157 1.00 95.31 74 TYR A CA 1
ATOM 484 C C . TYR A 1 74 ? -11.921 -5.092 3.828 1.00 95.31 74 TYR A C 1
ATOM 486 O O . TYR A 1 74 ? -12.978 -5.464 3.321 1.00 95.31 74 TYR A O 1
ATOM 494 N N . ALA A 1 75 ? -10.947 -5.946 4.148 1.00 94.50 75 ALA A N 1
ATOM 495 C CA . ALA A 1 75 ? -10.975 -7.369 3.801 1.00 94.50 75 ALA A CA 1
ATOM 496 C C . ALA A 1 75 ? -11.937 -8.201 4.674 1.00 94.50 75 ALA A C 1
ATOM 498 O O . ALA A 1 75 ? -12.047 -9.412 4.500 1.00 94.50 75 ALA A O 1
ATOM 499 N N . GLY A 1 76 ? -12.608 -7.581 5.651 1.00 94.88 76 GLY A N 1
ATOM 500 C CA . GLY A 1 76 ? -13.480 -8.279 6.599 1.00 94.88 76 GLY A CA 1
ATOM 501 C C . GLY A 1 76 ? -12.737 -8.900 7.786 1.00 94.88 76 GLY A C 1
ATOM 502 O O . GLY A 1 76 ? -13.375 -9.499 8.651 1.00 94.88 76 GLY A O 1
ATOM 503 N N . TYR A 1 77 ? -11.411 -8.737 7.862 1.00 93.31 77 TYR A N 1
ATOM 504 C CA . TYR A 1 77 ? -10.581 -9.321 8.910 1.00 93.31 77 TYR A CA 1
ATOM 505 C C . TYR A 1 77 ? -9.564 -8.330 9.487 1.00 93.31 77 TYR A C 1
ATOM 507 O O . TYR A 1 77 ? -8.701 -7.821 8.774 1.00 93.31 77 TYR A O 1
ATOM 515 N N . ARG A 1 78 ? -9.627 -8.137 10.812 1.00 94.19 78 ARG A N 1
ATOM 516 C CA . ARG A 1 78 ? -8.695 -7.322 11.610 1.00 94.19 78 ARG A CA 1
ATOM 517 C C . ARG A 1 78 ? -8.472 -5.925 11.016 1.00 94.19 78 ARG A C 1
ATOM 519 O O . ARG A 1 78 ? -9.390 -5.119 10.983 1.00 94.19 78 ARG A O 1
ATOM 526 N N . ASP A 1 79 ? -7.244 -5.641 10.613 1.00 95.56 79 ASP A N 1
ATOM 527 C CA . ASP A 1 79 ? -6.735 -4.393 10.068 1.00 95.56 79 ASP A CA 1
ATOM 528 C C . ASP A 1 79 ? -6.261 -4.574 8.618 1.00 95.56 79 ASP A C 1
ATOM 530 O O . ASP A 1 79 ? -5.443 -3.797 8.131 1.00 95.56 79 ASP A O 1
ATOM 534 N N . LEU A 1 80 ? -6.769 -5.605 7.930 1.00 96.19 80 LEU A N 1
ATOM 535 C CA . LEU A 1 80 ? -6.416 -5.905 6.548 1.00 96.19 80 LEU A CA 1
ATOM 536 C C . LEU A 1 80 ? -7.347 -5.207 5.562 1.00 96.19 80 LEU A C 1
ATOM 538 O O . LEU A 1 80 ? -8.576 -5.256 5.669 1.00 96.19 80 LEU A O 1
ATOM 542 N N . TYR A 1 81 ? -6.728 -4.622 4.551 1.00 95.56 81 TYR A N 1
ATOM 543 C CA . TYR A 1 81 ? -7.369 -3.963 3.431 1.00 95.56 81 TYR A CA 1
ATOM 544 C C . TYR A 1 81 ? -6.815 -4.536 2.132 1.00 95.56 81 TYR A C 1
ATOM 546 O O . TYR A 1 81 ? -5.670 -4.980 2.075 1.00 95.56 81 TYR A O 1
ATOM 554 N N . VAL A 1 82 ? -7.630 -4.511 1.086 1.00 94.62 82 VAL A N 1
ATOM 555 C CA . VAL A 1 82 ? -7.207 -4.801 -0.281 1.00 94.62 82 VAL A CA 1
ATOM 556 C C . VAL A 1 82 ? -7.248 -3.503 -1.065 1.00 94.62 82 VAL A C 1
ATOM 558 O O . VAL A 1 82 ? -8.260 -2.804 -1.017 1.00 94.62 82 VAL A O 1
ATOM 561 N N . ALA A 1 83 ? -6.171 -3.177 -1.770 1.00 94.25 83 ALA A N 1
ATOM 562 C CA . ALA A 1 83 ? -6.100 -2.010 -2.643 1.00 94.25 83 ALA A CA 1
ATOM 563 C C . ALA A 1 83 ? -5.532 -2.381 -4.012 1.00 94.25 83 ALA A C 1
ATOM 565 O O . ALA A 1 83 ? -4.828 -3.381 -4.133 1.00 94.25 83 ALA A O 1
ATOM 566 N N . THR A 1 84 ? -5.805 -1.567 -5.028 1.00 91.81 84 THR A N 1
ATOM 567 C CA . THR A 1 84 ? -5.142 -1.672 -6.336 1.00 91.81 84 THR A CA 1
ATOM 568 C C . THR A 1 84 ? -4.385 -0.377 -6.643 1.00 91.81 84 THR A C 1
ATOM 570 O O . THR A 1 84 ? -4.739 0.680 -6.102 1.00 91.81 84 THR A O 1
ATOM 573 N N . PRO A 1 85 ? -3.346 -0.441 -7.490 1.00 90.44 85 PRO A N 1
ATOM 574 C CA . PRO A 1 85 ? -2.697 0.730 -8.054 1.00 90.44 85 PRO A CA 1
ATOM 575 C C . PRO A 1 85 ? -3.712 1.701 -8.662 1.00 90.44 85 PRO A C 1
ATOM 577 O O . PRO A 1 85 ? -4.609 1.314 -9.412 1.00 90.44 85 PRO A O 1
ATOM 580 N N . ASP A 1 86 ? -3.546 2.981 -8.365 1.00 87.88 86 ASP A N 1
ATOM 581 C CA . ASP A 1 86 ? -4.219 4.081 -9.033 1.00 87.88 86 ASP A CA 1
ATOM 582 C C . ASP A 1 86 ? -3.345 4.558 -10.190 1.00 87.88 86 ASP A C 1
ATOM 584 O O . ASP A 1 86 ? -2.423 5.353 -10.007 1.00 87.88 86 ASP A O 1
ATOM 588 N N . ARG A 1 87 ? -3.656 4.044 -11.386 1.00 84.00 87 ARG A N 1
ATOM 589 C CA . ARG A 1 87 ? -2.934 4.305 -12.644 1.00 84.00 87 ARG A CA 1
ATOM 590 C C . ARG A 1 87 ? -1.469 3.828 -12.605 1.00 84.00 87 ARG A C 1
ATOM 592 O O . ARG A 1 87 ? -0.956 3.347 -11.599 1.00 84.00 87 ARG A O 1
ATOM 599 N N . GLY A 1 88 ? -0.804 3.911 -13.756 1.00 85.81 88 GLY A N 1
ATOM 600 C CA . GLY A 1 88 ? 0.640 3.689 -13.870 1.00 85.81 88 GLY A CA 1
ATOM 601 C C . GLY A 1 88 ? 1.452 4.957 -13.573 1.00 85.81 88 GLY A C 1
ATOM 602 O O . GLY A 1 88 ? 0.873 6.035 -13.395 1.00 85.81 88 GLY A O 1
ATOM 603 N N . PRO A 1 89 ? 2.795 4.869 -13.562 1.00 88.94 89 PRO A N 1
ATOM 604 C CA . PRO A 1 89 ? 3.669 6.027 -13.399 1.00 88.94 89 PRO A CA 1
ATOM 605 C C . PRO A 1 89 ? 3.328 7.170 -14.356 1.00 88.94 89 PRO A C 1
ATOM 607 O O . PRO A 1 89 ? 2.888 6.950 -15.489 1.00 88.94 89 PRO A O 1
ATOM 610 N N . ALA A 1 90 ? 3.533 8.397 -13.865 1.00 89.38 90 ALA A N 1
ATOM 611 C CA . ALA A 1 90 ? 3.238 9.631 -14.587 1.00 89.38 90 ALA A CA 1
ATOM 612 C C . ALA A 1 90 ? 1.834 9.615 -15.222 1.00 89.38 90 ALA A C 1
ATOM 614 O O . ALA A 1 90 ? 1.672 9.827 -16.422 1.00 89.38 90 ALA A O 1
ATOM 615 N N . ASP A 1 91 ? 0.827 9.335 -14.391 1.00 86.88 91 ASP A N 1
ATOM 616 C CA . ASP A 1 91 ? -0.594 9.338 -14.749 1.00 86.88 91 ASP A CA 1
ATOM 617 C C . ASP A 1 91 ? -0.994 8.312 -15.827 1.00 86.88 91 ASP A C 1
ATOM 619 O O . ASP A 1 91 ? -1.873 8.550 -16.653 1.00 86.88 91 ASP A O 1
ATOM 623 N N . GLY A 1 92 ? -0.337 7.148 -15.828 1.00 88.25 92 GLY A N 1
ATOM 624 C CA . GLY A 1 92 ? -0.591 6.075 -16.793 1.00 88.25 92 GLY A CA 1
ATOM 625 C C . GLY A 1 92 ? 0.106 6.253 -18.142 1.00 88.25 92 GLY A C 1
ATOM 626 O O . GLY A 1 92 ? -0.251 5.572 -19.100 1.00 88.25 92 GLY A O 1
ATOM 627 N N . THR A 1 93 ? 1.104 7.137 -18.235 1.00 90.81 93 THR A N 1
ATOM 628 C CA . THR A 1 93 ? 1.949 7.259 -19.440 1.00 90.81 93 THR A CA 1
ATOM 629 C C . THR A 1 93 ? 2.961 6.122 -19.576 1.00 90.81 93 THR A C 1
ATOM 631 O O . THR A 1 93 ? 3.473 5.897 -20.670 1.00 90.81 93 THR A O 1
ATOM 634 N N . THR A 1 94 ? 3.223 5.399 -18.485 1.00 92.00 94 THR A N 1
ATOM 635 C CA . THR A 1 94 ? 4.051 4.190 -18.453 1.00 92.00 94 THR A CA 1
ATOM 636 C C . THR A 1 94 ? 3.174 2.981 -18.145 1.00 92.00 94 THR A C 1
ATOM 638 O O . THR A 1 94 ? 2.349 3.009 -17.225 1.00 92.00 94 THR A O 1
ATOM 641 N N . SER A 1 95 ? 3.355 1.917 -18.918 1.00 90.00 95 SER A N 1
ATOM 642 C CA . SER A 1 95 ? 2.681 0.633 -18.780 1.00 90.00 95 SER A CA 1
ATOM 643 C C . SER A 1 95 ? 2.984 0.059 -17.410 1.00 90.00 95 SER A C 1
ATOM 645 O O . SER A 1 95 ? 4.134 -0.169 -17.054 1.00 90.00 95 SER A O 1
ATOM 647 N N . TYR A 1 96 ? 1.945 -0.205 -16.632 1.00 89.62 96 TYR A N 1
ATOM 648 C CA . TYR A 1 96 ? 2.084 -0.749 -15.293 1.00 89.62 96 TYR A CA 1
ATOM 649 C C . TYR A 1 96 ? 1.178 -1.961 -15.156 1.00 89.62 96 TYR A C 1
ATOM 651 O O . TYR A 1 96 ? -0.016 -1.879 -15.438 1.00 89.62 96 TYR A O 1
ATOM 659 N N . VAL A 1 97 ? 1.757 -3.102 -14.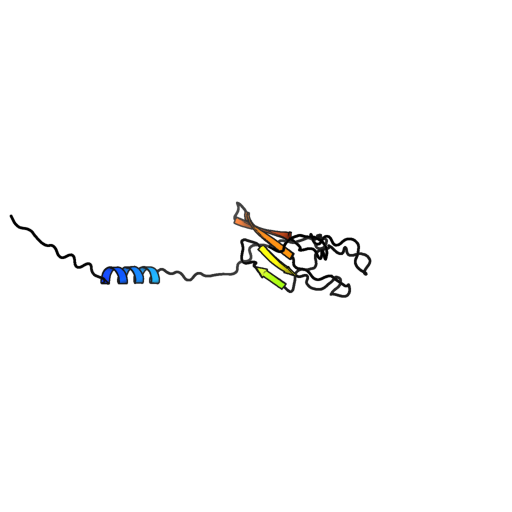776 1.00 88.06 97 VAL A N 1
ATOM 660 C CA . VAL A 1 97 ? 0.981 -4.332 -14.599 1.00 88.06 97 VAL A CA 1
ATOM 661 C C . VAL A 1 97 ? 0.099 -4.170 -13.369 1.00 88.06 97 VAL A C 1
ATOM 663 O O . VAL A 1 97 ? 0.618 -4.010 -12.262 1.00 88.06 97 VAL A O 1
ATOM 666 N N . ASP A 1 98 ? -1.213 -4.190 -13.581 1.00 86.69 98 ASP A N 1
ATOM 667 C CA . ASP A 1 98 ? -2.194 -4.086 -12.507 1.00 86.69 98 ASP A CA 1
ATOM 668 C C . ASP A 1 98 ? -2.136 -5.314 -11.588 1.00 86.69 98 ASP A C 1
ATOM 670 O O . ASP A 1 98 ? -1.882 -6.431 -12.037 1.00 86.69 98 ASP A O 1
ATOM 674 N N . ARG A 1 99 ? -2.342 -5.097 -10.289 1.00 89.12 99 ARG A N 1
ATOM 675 C CA . ARG A 1 99 ? -2.267 -6.122 -9.238 1.00 89.12 99 ARG A CA 1
ATOM 676 C C . ARG A 1 99 ? -3.043 -5.661 -8.012 1.00 89.12 99 ARG A C 1
ATOM 678 O O . ARG A 1 99 ? -3.417 -4.499 -7.907 1.00 89.12 99 ARG A O 1
ATOM 685 N N . PHE A 1 100 ? -3.263 -6.550 -7.053 1.00 91.62 100 PHE A N 1
ATOM 686 C CA . PHE A 1 100 ? -3.839 -6.156 -5.771 1.00 91.62 100 PHE A CA 1
ATOM 687 C C . PHE A 1 100 ? -2.826 -6.282 -4.639 1.00 91.62 100 PHE A C 1
ATOM 689 O O . PHE A 1 100 ? -1.978 -7.170 -4.628 1.00 91.62 100 PHE A O 1
ATOM 696 N N . TYR A 1 101 ? -2.951 -5.390 -3.667 1.00 93.69 101 TYR A N 1
ATOM 697 C CA . TYR A 1 101 ? -2.136 -5.335 -2.468 1.00 93.69 101 TYR A CA 1
ATOM 698 C C . TYR A 1 101 ? -2.983 -5.713 -1.267 1.00 93.69 101 TYR A C 1
ATOM 700 O O . TYR A 1 101 ? -4.035 -5.117 -1.039 1.00 93.69 101 TYR A O 1
ATOM 708 N N . THR A 1 102 ? -2.493 -6.647 -0.461 1.00 95.31 102 THR A N 1
ATOM 709 C CA . THR A 1 102 ? -2.934 -6.802 0.921 1.00 95.31 102 THR A CA 1
ATOM 710 C C . THR A 1 102 ? -2.160 -5.800 1.765 1.00 95.31 102 THR A C 1
ATOM 712 O O . THR A 1 102 ? -0.938 -5.890 1.896 1.00 95.31 102 THR A O 1
ATOM 715 N N . ILE A 1 103 ? -2.875 -4.836 2.335 1.00 95.81 103 ILE A N 1
ATOM 716 C CA . ILE A 1 103 ? -2.316 -3.779 3.172 1.00 95.81 103 ILE A CA 1
ATOM 717 C C . ILE A 1 103 ? -2.788 -4.004 4.601 1.00 95.81 103 ILE A C 1
ATOM 719 O O . ILE A 1 103 ? -3.989 -4.042 4.867 1.00 95.81 103 ILE A O 1
ATOM 723 N N . GLN A 1 104 ? -1.847 -4.128 5.528 1.00 97.00 104 GLN A N 1
ATOM 724 C CA . GLN A 1 104 ? -2.145 -4.039 6.949 1.00 97.00 104 GLN A CA 1
ATOM 725 C C . GLN A 1 104 ? -2.105 -2.570 7.368 1.00 97.00 104 GLN A C 1
ATOM 727 O O . GLN A 1 104 ? -1.106 -1.896 7.137 1.00 97.00 104 GLN A O 1
ATOM 732 N N . VAL A 1 105 ? -3.175 -2.065 7.981 1.00 96.56 105 VAL A N 1
ATOM 733 C CA . VAL A 1 105 ? -3.250 -0.696 8.513 1.00 96.56 105 VAL A CA 1
ATOM 734 C C . VAL A 1 105 ? -3.339 -0.765 10.033 1.00 96.56 105 VAL A C 1
ATOM 736 O O . VAL A 1 105 ? -4.408 -0.608 10.625 1.00 96.56 105 VAL A O 1
ATOM 739 N N . ALA A 1 106 ? -2.199 -1.016 10.675 1.00 96.31 106 ALA A N 1
ATOM 740 C CA . ALA A 1 106 ? -2.144 -1.152 12.123 1.00 96.31 106 ALA A CA 1
ATOM 741 C C . ALA A 1 106 ? -2.380 0.205 12.801 1.00 96.31 106 ALA A C 1
ATOM 743 O O . ALA A 1 106 ? -1.729 1.203 12.475 1.00 96.31 106 ALA A O 1
ATOM 744 N N . VAL A 1 107 ? -3.300 0.234 13.767 1.00 95.06 107 VAL A N 1
ATOM 745 C CA . VAL A 1 107 ? -3.587 1.414 14.588 1.00 95.06 107 VAL A CA 1
ATOM 746 C C . VAL A 1 107 ? -3.228 1.114 16.037 1.00 95.06 107 VAL A C 1
ATOM 748 O O . VAL A 1 107 ? -3.868 0.290 16.691 1.00 95.06 107 VAL A O 1
ATOM 751 N N . GLU A 1 108 ? -2.216 1.798 16.562 1.00 93.88 108 GLU A N 1
ATOM 752 C CA . GLU A 1 108 ? -1.752 1.607 17.937 1.00 93.88 108 GLU A CA 1
ATOM 753 C C . GLU A 1 108 ? -2.121 2.813 18.798 1.00 93.88 108 GLU A C 1
ATOM 755 O O . GLU A 1 108 ? -1.905 3.963 18.416 1.00 93.88 108 GLU A O 1
ATOM 760 N N . LYS A 1 109 ? -2.645 2.564 20.001 1.00 92.81 109 LYS A N 1
ATOM 761 C CA . LYS A 1 109 ? -2.945 3.620 20.971 1.00 92.81 109 LYS A CA 1
ATOM 762 C C . LYS A 1 109 ? -1.727 3.899 21.852 1.00 92.81 109 LYS A C 1
ATOM 764 O O . LYS A 1 109 ? -1.254 3.027 22.579 1.00 92.81 109 LYS A O 1
ATOM 769 N N . GLY A 1 110 ? -1.246 5.136 21.828 1.00 88.00 110 GLY A N 1
ATOM 770 C CA . GLY A 1 110 ? -0.168 5.616 22.683 1.00 88.00 110 GLY A CA 1
ATOM 771 C C . GLY A 1 110 ? -0.597 5.766 24.145 1.00 88.00 110 GLY A C 1
ATOM 772 O O . GLY A 1 110 ? -1.754 6.057 24.454 1.00 88.00 110 GLY A O 1
ATOM 773 N N . ARG A 1 111 ? 0.367 5.632 25.067 1.00 84.50 111 ARG A N 1
ATOM 774 C CA . ARG A 1 111 ? 0.134 5.709 26.526 1.00 84.50 111 ARG A CA 1
ATOM 775 C C . ARG A 1 111 ? -0.480 7.033 26.993 1.00 84.50 111 ARG A C 1
ATOM 777 O O . ARG A 1 111 ? -1.171 7.053 28.003 1.00 84.50 111 ARG A O 1
ATOM 78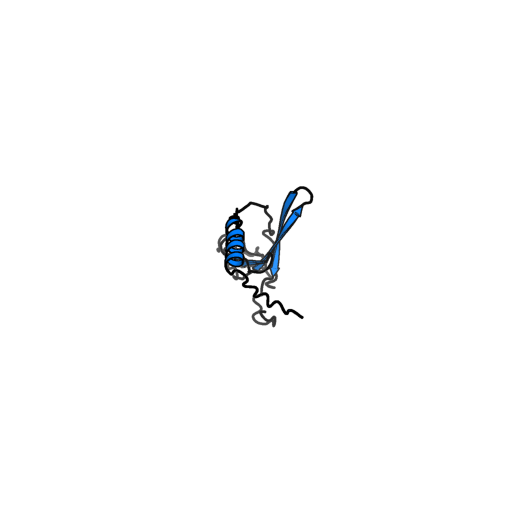4 N N . THR A 1 112 ? -0.231 8.119 26.268 1.00 85.25 112 THR A N 1
ATOM 785 C CA . THR A 1 112 ? -0.697 9.477 26.587 1.00 85.25 112 THR A CA 1
ATOM 786 C C . THR A 1 112 ? -1.958 9.890 25.821 1.00 85.25 112 THR A C 1
ATOM 788 O O . THR A 1 112 ? -2.373 11.038 25.927 1.00 85.25 112 THR A O 1
ATOM 791 N N . GLY A 1 113 ? -2.597 8.972 25.079 1.00 79.38 113 GLY A N 1
ATOM 792 C CA . GLY A 1 113 ? -3.914 9.210 24.472 1.00 79.38 113 GLY A CA 1
ATOM 793 C C . GLY A 1 113 ? -3.946 9.560 22.977 1.00 79.38 113 GLY A C 1
ATOM 794 O O . GLY A 1 113 ? -5.005 9.944 22.496 1.00 79.38 113 GLY A O 1
ATOM 795 N N . GLY A 1 114 ? -2.846 9.398 22.235 1.00 88.19 114 GLY A N 1
ATOM 796 C CA . GLY A 1 114 ? -2.821 9.513 20.764 1.00 88.19 114 GLY A CA 1
ATOM 797 C C . GLY A 1 114 ? -2.908 8.162 20.043 1.00 88.19 114 GLY A C 1
ATOM 798 O O . GLY A 1 114 ? -2.795 7.118 20.687 1.00 88.19 114 GLY A O 1
ATOM 799 N N . TYR A 1 115 ? -3.055 8.179 18.716 1.00 94.12 115 TYR A N 1
ATOM 800 C CA . TYR A 1 115 ? -2.942 6.988 17.866 1.00 94.12 115 TYR A CA 1
ATOM 801 C C . TYR A 1 115 ? -1.788 7.138 16.873 1.00 94.12 115 TYR A C 1
ATOM 803 O O . TYR A 1 115 ? -1.518 8.237 16.392 1.00 94.12 115 TYR A O 1
ATOM 811 N N . SER A 1 116 ? -1.115 6.035 16.559 1.00 94.12 116 SER A N 1
ATOM 812 C CA . SER A 1 116 ? -0.222 5.930 15.405 1.00 94.12 116 SER A CA 1
ATOM 813 C C . SER A 1 116 ? -0.844 4.994 14.375 1.00 94.12 116 SER A C 1
ATOM 815 O O . SER A 1 116 ? -1.491 4.011 14.736 1.00 94.12 116 SER A O 1
ATOM 817 N N . VAL A 1 117 ? -0.673 5.323 13.095 1.00 96.62 117 VAL A N 1
ATOM 818 C CA . VAL A 1 117 ? -1.164 4.525 11.968 1.00 96.62 117 VAL A CA 1
ATOM 819 C C . VAL A 1 117 ? 0.046 4.053 11.174 1.00 96.62 117 VAL A C 1
ATOM 821 O O . VAL A 1 117 ? 0.861 4.870 10.749 1.00 96.62 117 VAL A O 1
ATOM 824 N N . LYS A 1 118 ? 0.182 2.740 11.001 1.00 96.56 118 LYS A N 1
ATOM 825 C CA . LYS A 1 118 ? 1.315 2.109 10.318 1.00 96.56 118 LYS A CA 1
ATOM 826 C C . LYS A 1 118 ? 0.796 1.238 9.172 1.00 96.56 118 LYS A C 1
ATOM 828 O O . LYS A 1 118 ? 0.435 0.087 9.413 1.00 96.56 118 LYS A O 1
ATOM 833 N N . PRO A 1 119 ? 0.684 1.795 7.956 1.00 96.19 119 PRO A N 1
ATOM 834 C CA . PRO A 1 119 ? 0.343 1.016 6.779 1.00 96.19 119 PRO A CA 1
ATOM 835 C C . PRO A 1 119 ? 1.563 0.231 6.280 1.00 96.19 119 PRO A C 1
ATOM 837 O O . PRO A 1 119 ? 2.654 0.787 6.161 1.00 96.19 119 PRO A O 1
ATOM 840 N N . GLU A 1 120 ? 1.365 -1.041 5.950 1.00 95.94 120 GLU A N 1
ATOM 841 C CA . GLU A 1 120 ? 2.388 -1.927 5.391 1.00 95.94 120 GLU A CA 1
ATOM 842 C C . GLU A 1 120 ? 1.777 -2.823 4.308 1.00 95.94 120 GLU A C 1
ATOM 844 O O . GLU A 1 120 ? 0.707 -3.402 4.505 1.00 95.94 120 GLU A O 1
ATOM 849 N N . ILE A 1 121 ? 2.458 -2.961 3.166 1.00 95.25 121 ILE A N 1
ATOM 850 C CA . ILE A 1 121 ? 2.097 -3.955 2.148 1.00 95.25 121 ILE A CA 1
ATOM 851 C C . ILE A 1 121 ? 2.584 -5.314 2.648 1.00 95.25 121 ILE A C 1
ATOM 853 O O . ILE A 1 121 ? 3.784 -5.581 2.654 1.00 95.25 121 ILE A O 1
ATOM 857 N N . THR A 1 122 ? 1.662 -6.180 3.059 1.00 95.12 122 THR A N 1
ATOM 858 C CA . THR A 1 122 ? 1.985 -7.502 3.623 1.00 95.12 122 THR A CA 1
ATOM 859 C C . THR A 1 122 ? 1.875 -8.627 2.602 1.00 95.12 122 THR A C 1
ATOM 861 O O . THR A 1 122 ? 2.396 -9.719 2.826 1.00 95.12 122 THR A O 1
ATOM 864 N N . GLY A 1 123 ? 1.229 -8.372 1.465 1.00 92.38 123 GLY A N 1
ATOM 865 C CA . GLY A 1 123 ? 1.134 -9.341 0.389 1.00 92.38 123 GLY A CA 1
ATOM 866 C C . GLY A 1 123 ? 0.821 -8.688 -0.942 1.00 92.38 123 GLY A C 1
ATOM 867 O O . GLY A 1 123 ? -0.024 -7.803 -1.034 1.00 92.38 123 GLY A O 1
ATOM 868 N N . THR A 1 124 ? 1.484 -9.180 -1.976 1.00 91.06 124 THR A N 1
ATOM 869 C CA . THR A 1 124 ? 1.195 -8.866 -3.370 1.00 91.06 124 THR A CA 1
ATOM 870 C C . THR A 1 124 ? 1.273 -10.192 -4.098 1.00 91.06 124 THR A C 1
ATOM 872 O O . THR A 1 124 ? 2.367 -10.756 -4.180 1.00 91.06 124 THR A O 1
ATOM 875 N N . PRO A 1 125 ? 0.149 -10.765 -4.545 1.00 74.12 125 PRO A N 1
ATOM 876 C CA . PRO A 1 125 ? 0.218 -11.965 -5.351 1.00 74.12 125 PRO A CA 1
ATOM 877 C C . PRO A 1 125 ? 1.039 -11.655 -6.595 1.00 74.12 125 PRO A C 1
ATOM 879 O O . PRO A 1 125 ? 0.781 -10.676 -7.293 1.00 74.12 125 PRO A O 1
ATOM 882 N N . GLY A 1 126 ? 2.069 -12.459 -6.826 1.00 59.62 126 GLY A N 1
ATOM 883 C CA . GLY A 1 126 ? 2.897 -12.300 -8.006 1.00 59.62 126 GLY A CA 1
ATOM 884 C C . GLY A 1 126 ? 2.142 -12.705 -9.264 1.00 59.62 126 GLY A C 1
ATOM 885 O O . GLY A 1 126 ? 1.363 -13.659 -9.253 1.00 59.62 126 GLY A O 1
ATOM 886 N N . ASP A 1 127 ? 2.484 -12.067 -10.379 1.00 50.69 127 ASP A N 1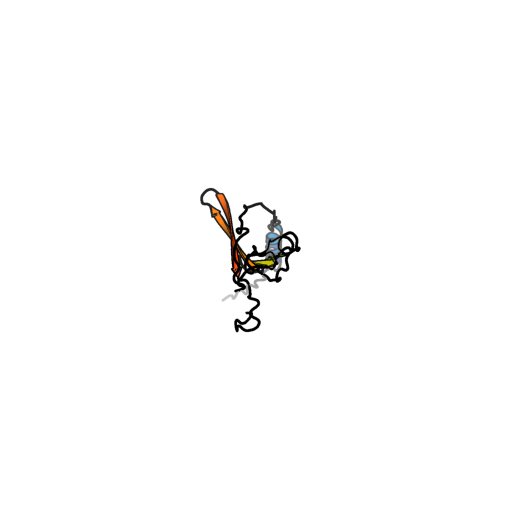
ATOM 887 C CA . ASP A 1 127 ? 2.178 -12.536 -11.734 1.00 50.69 127 ASP A CA 1
ATOM 888 C C . ASP A 1 127 ? 3.014 -13.770 -12.098 1.00 50.69 127 ASP A C 1
ATOM 890 O O . ASP A 1 127 ? 3.493 -13.910 -13.224 1.00 50.69 127 ASP A O 1
ATOM 894 N N . ALA A 1 128 ? 3.259 -14.682 -11.154 1.00 44.19 128 ALA A N 1
ATOM 895 C CA . ALA A 1 128 ? 3.948 -15.919 -11.452 1.00 44.19 128 ALA A CA 1
ATOM 896 C C . ALA A 1 128 ? 3.021 -16.783 -12.317 1.00 44.19 128 ALA A C 1
ATOM 898 O O . ALA A 1 128 ? 2.370 -17.707 -11.831 1.00 44.19 128 ALA A O 1
ATOM 899 N N . VAL A 1 129 ? 3.035 -16.541 -13.631 1.00 46.25 129 VAL A N 1
ATOM 900 C CA . VAL A 1 129 ? 2.520 -17.411 -14.701 1.00 46.25 129 VAL A CA 1
ATOM 901 C C . VAL A 1 129 ? 3.313 -18.742 -14.743 1.00 46.25 129 VAL A C 1
ATOM 903 O O . VAL A 1 129 ? 3.535 -19.335 -15.790 1.00 46.25 129 VAL A O 1
ATOM 906 N N . GLY A 1 130 ? 3.783 -19.243 -13.598 1.00 41.19 130 GLY A N 1
ATOM 907 C CA . GLY A 1 130 ? 4.618 -20.436 -13.502 1.00 41.19 130 GLY A CA 1
ATOM 908 C C . GLY A 1 130 ? 5.099 -20.811 -12.100 1.00 41.19 130 GLY A C 1
ATOM 909 O O . GLY A 1 130 ? 6.134 -21.461 -12.000 1.00 41.19 130 GLY A O 1
ATOM 910 N N . GLY A 1 131 ? 4.412 -20.427 -11.016 1.00 41.66 131 GLY A N 1
ATOM 911 C CA . GLY A 1 131 ? 4.978 -20.607 -9.672 1.00 41.66 131 GLY A CA 1
ATOM 912 C C . GLY A 1 131 ? 3.989 -20.835 -8.537 1.00 41.66 131 GLY A C 1
ATOM 913 O O . GLY A 1 131 ? 4.001 -20.073 -7.585 1.00 41.66 131 GLY A O 1
ATOM 914 N N . GLY A 1 132 ? 3.170 -21.886 -8.626 1.00 41.34 132 GLY A N 1
ATOM 915 C CA . GLY A 1 132 ? 2.892 -22.831 -7.528 1.00 41.34 132 GLY A CA 1
ATOM 916 C C . GLY A 1 132 ? 2.437 -22.369 -6.133 1.00 41.34 132 GLY A C 1
ATOM 917 O O . GLY A 1 132 ? 2.377 -23.226 -5.256 1.00 41.34 132 GLY A O 1
ATOM 918 N N . ALA A 1 133 ? 2.109 -21.105 -5.876 1.00 43.50 133 ALA A N 1
ATOM 919 C CA . ALA A 1 133 ? 1.458 -20.720 -4.626 1.00 43.50 133 ALA A CA 1
ATOM 920 C C . ALA A 1 133 ? -0.065 -20.820 -4.812 1.00 43.50 133 ALA A C 1
ATOM 922 O O . ALA A 1 133 ? -0.604 -20.137 -5.689 1.00 43.50 133 ALA A O 1
ATOM 923 N N . PRO A 1 134 ? -0.775 -21.679 -4.056 1.00 41.25 134 PRO A N 1
ATOM 924 C CA . PRO A 1 134 ? -2.223 -21.674 -4.098 1.00 41.25 134 PRO A CA 1
ATOM 925 C C . PRO A 1 134 ? -2.708 -20.333 -3.548 1.00 41.25 134 PRO A C 1
ATOM 927 O O . PRO A 1 134 ? -2.336 -19.897 -2.461 1.00 41.25 134 PRO A O 1
ATOM 930 N N . TRP A 1 135 ? -3.525 -19.657 -4.347 1.00 50.19 135 TRP A N 1
ATOM 931 C CA . TRP A 1 135 ? -4.551 -18.765 -3.827 1.00 50.19 135 TRP A CA 1
ATOM 932 C C . TRP A 1 135 ? -5.309 -19.576 -2.774 1.00 50.19 135 TRP A C 1
ATOM 934 O O . TRP A 1 135 ? -5.691 -20.678 -3.141 1.00 50.19 135 TRP A O 1
ATOM 944 N N . TRP A 1 136 ? -5.496 -19.031 -1.565 1.00 51.69 136 TRP A N 1
ATOM 945 C CA . TRP A 1 136 ? -6.022 -19.628 -0.313 1.00 51.69 136 TRP A CA 1
ATOM 946 C C . TRP A 1 136 ? -5.061 -20.470 0.545 1.00 51.69 136 TRP A C 1
ATOM 948 O O . TRP A 1 136 ? -4.430 -21.427 0.049 1.00 51.69 136 TRP A O 1
#

Radius of gyration: 28.04 Å; chains: 1; bounding box: 66×46×78 Å

Foldseek 3Di:
DDDDDDDDPDDPVVVVVVVVVVVVPDDPPPPDDDDQDDDDDDQQDFAPQPQADAFPVRPHGLRRAADFDDDKADPPDDQWIKTKHDEDPPRPPTDHDIWIFTWRFDWDADPVGGIDTYIDRPHTHYPPPPDDDDPD

Sequence (136 aa):
MGVHIVKTVTCAATTIAAAAAVLLTATSASANVAFLGSGSIPGDATDQSGLAGLLEDGVTPRNQAGGFGSAIAYAGYRDLYVATPDRGPADGTTSYVDRFYTIQVAVEKGRTGGYSVKPEITGTPGDAVGGGAPWW